Protein AF-A0A9W8B7P6-F1 (afdb_monomer_lite)

Foldseek 3Di:
DDDPDDVPPVVVVVVVVVVVVVVVPCVQPVCPPPDDDDPPCVVPDDDPPDAAWDDWDADVVQQKIKTFGDDPVVCVVCPPVDPPPPPDPSPHTWIWMARNVVRDIDTDDD

Structure (mmCIF, N/CA/C/O backbone):
data_AF-A0A9W8B7P6-F1
#
_entry.id   AF-A0A9W8B7P6-F1
#
loop_
_atom_site.group_PDB
_atom_site.id
_atom_site.type_symbol
_atom_site.label_atom_id
_atom_site.label_alt_id
_atom_site.label_comp_id
_atom_site.label_asym_id
_atom_site.label_entity_id
_atom_site.label_seq_id
_atom_site.pdbx_PDB_ins_code
_atom_site.Cartn_x
_atom_site.Cartn_y
_atom_site.Cartn_z
_atom_site.occupancy
_atom_site.B_iso_or_equiv
_atom_site.auth_seq_id
_atom_site.auth_comp_id
_atom_site.auth_asym_id
_atom_site.auth_atom_id
_atom_site.pdbx_PDB_model_num
ATOM 1 N N . MET A 1 1 ? 36.913 26.913 -54.326 1.00 45.00 1 MET A N 1
ATOM 2 C CA . MET A 1 1 ? 36.289 27.495 -53.116 1.00 45.00 1 MET A CA 1
ATOM 3 C C . MET A 1 1 ? 34.856 26.990 -53.007 1.00 45.00 1 MET A C 1
ATOM 5 O O . MET A 1 1 ? 34.166 27.007 -54.014 1.00 45.00 1 MET A O 1
ATOM 9 N N . GLY A 1 2 ? 34.427 26.541 -51.821 1.00 50.94 2 GLY A N 1
ATOM 10 C CA . GLY A 1 2 ? 33.004 26.365 -51.491 1.00 50.94 2 GLY A CA 1
ATOM 11 C C . GLY A 1 2 ? 32.485 24.926 -51.437 1.00 50.94 2 GLY A C 1
ATOM 12 O O . GLY A 1 2 ? 31.702 24.527 -52.293 1.00 50.94 2 GLY A O 1
ATOM 13 N N . ARG A 1 3 ? 32.861 24.142 -50.414 1.00 51.59 3 ARG A N 1
ATOM 14 C CA . ARG A 1 3 ? 32.121 22.906 -50.089 1.00 51.59 3 ARG A CA 1
ATOM 15 C C . ARG A 1 3 ? 32.265 22.439 -48.638 1.00 51.59 3 ARG A C 1
ATOM 17 O O . ARG A 1 3 ? 32.486 21.265 -48.395 1.00 51.59 3 ARG A O 1
ATOM 24 N N . VAL A 1 4 ? 32.126 23.331 -47.658 1.00 53.59 4 VAL A N 1
ATOM 25 C CA . VAL A 1 4 ? 32.028 22.909 -46.248 1.00 53.59 4 VAL A CA 1
ATOM 26 C C . VAL A 1 4 ? 31.126 23.872 -45.486 1.00 53.59 4 VAL A C 1
ATOM 28 O O . VAL A 1 4 ? 31.633 24.817 -44.902 1.00 53.59 4 VAL A O 1
ATOM 31 N N . THR A 1 5 ? 29.797 23.708 -45.537 1.00 50.81 5 THR A N 1
ATOM 32 C CA . THR A 1 5 ? 28.864 24.340 -44.561 1.00 50.81 5 THR A CA 1
ATOM 33 C C . THR A 1 5 ? 27.407 23.898 -44.765 1.00 50.81 5 THR A C 1
ATOM 35 O O . THR A 1 5 ? 26.498 24.703 -44.904 1.00 50.81 5 THR A O 1
ATOM 38 N N . ARG A 1 6 ? 27.135 22.589 -44.821 1.00 51.19 6 ARG A N 1
ATOM 39 C CA . ARG A 1 6 ? 25.748 22.087 -44.655 1.00 51.19 6 ARG A CA 1
ATOM 40 C C . ARG A 1 6 ? 25.629 20.905 -43.695 1.00 51.19 6 ARG A C 1
ATOM 42 O O . ARG A 1 6 ? 24.566 20.697 -43.132 1.00 51.19 6 ARG A O 1
ATOM 49 N N . VAL A 1 7 ? 26.727 20.193 -43.439 1.00 49.25 7 VAL A N 1
ATOM 50 C CA . VAL A 1 7 ? 26.740 19.000 -42.574 1.00 49.25 7 VAL A CA 1
ATOM 51 C C . VAL A 1 7 ? 26.732 19.345 -41.075 1.00 49.25 7 VAL A C 1
ATOM 53 O O . VAL A 1 7 ? 26.291 18.535 -40.274 1.00 49.25 7 VAL A O 1
ATOM 56 N N . ALA A 1 8 ? 27.146 20.555 -40.682 1.00 53.94 8 ALA A N 1
ATOM 57 C CA . ALA A 1 8 ? 27.286 20.915 -39.266 1.00 53.94 8 ALA A CA 1
ATOM 58 C C . ALA A 1 8 ? 25.982 21.382 -38.587 1.00 53.94 8 ALA A C 1
ATOM 60 O O . ALA A 1 8 ? 25.833 21.230 -37.382 1.00 53.94 8 ALA A O 1
ATOM 61 N N . ILE A 1 9 ? 25.024 21.946 -39.331 1.00 56.19 9 ILE A N 1
ATOM 62 C CA . ILE A 1 9 ? 23.828 22.557 -38.717 1.00 56.19 9 ILE A CA 1
ATOM 63 C C . ILE A 1 9 ? 22.848 21.479 -38.232 1.00 56.19 9 ILE A C 1
ATOM 65 O O . ILE A 1 9 ? 22.304 21.589 -37.137 1.00 56.19 9 ILE A O 1
ATOM 69 N N . GLY A 1 10 ? 22.663 20.408 -39.013 1.00 58.12 10 GLY A N 1
ATOM 70 C CA . GLY A 1 10 ? 21.753 19.315 -38.656 1.00 58.12 10 GLY A CA 1
ATOM 71 C C . GLY A 1 10 ? 22.213 18.520 -37.432 1.00 58.12 10 GLY A C 1
ATOM 72 O O . GLY A 1 10 ? 21.396 18.175 -36.585 1.00 58.12 10 GLY A O 1
ATOM 73 N N . THR A 1 11 ? 23.520 18.279 -37.294 1.00 64.31 11 THR A N 1
ATOM 74 C CA . THR A 1 11 ? 24.098 17.581 -36.135 1.00 64.31 11 THR A CA 1
ATOM 75 C C . THR A 1 11 ? 24.077 18.434 -34.872 1.00 64.31 11 THR A C 1
ATOM 77 O O . THR A 1 11 ? 23.775 17.906 -33.806 1.00 64.31 11 THR A O 1
ATOM 80 N N . ILE A 1 12 ? 24.317 19.746 -34.980 1.00 70.25 12 ILE A N 1
ATOM 81 C CA . ILE A 1 12 ? 24.174 20.668 -33.844 1.00 70.25 12 ILE A CA 1
ATOM 82 C C . ILE A 1 12 ? 22.711 20.735 -33.393 1.00 70.25 12 ILE A C 1
ATOM 84 O O . ILE A 1 12 ? 22.448 20.641 -32.201 1.00 70.25 12 ILE A O 1
ATOM 88 N N . ALA A 1 13 ? 21.750 20.823 -34.318 1.00 70.44 13 ALA A N 1
ATOM 89 C CA . ALA A 1 13 ? 20.328 20.839 -33.971 1.00 70.44 13 ALA A CA 1
ATOM 90 C C . ALA A 1 13 ? 19.876 19.542 -33.276 1.00 70.44 13 ALA A C 1
ATOM 92 O O . ALA A 1 13 ? 19.144 19.601 -32.291 1.00 70.44 13 ALA A O 1
ATOM 93 N N . LEU A 1 14 ? 20.356 18.380 -33.735 1.00 70.19 14 LEU A N 1
ATOM 94 C CA . LEU A 1 14 ? 20.100 17.088 -33.089 1.00 70.19 14 LEU A CA 1
ATOM 95 C C . LEU A 1 14 ? 20.739 16.996 -31.699 1.00 70.19 14 LEU A C 1
ATOM 97 O O . LEU A 1 14 ? 20.087 16.537 -30.769 1.00 70.19 14 LEU A O 1
ATOM 101 N N . ALA A 1 15 ? 21.977 17.468 -31.537 1.00 72.38 15 ALA A N 1
ATOM 102 C CA . ALA A 1 15 ? 22.652 17.488 -30.242 1.00 72.38 15 ALA A CA 1
ATOM 103 C C . ALA A 1 15 ? 21.962 18.438 -29.251 1.00 72.38 15 ALA A C 1
ATOM 105 O O . ALA A 1 15 ? 21.778 18.083 -28.091 1.00 72.38 15 ALA A O 1
ATOM 106 N N . VAL A 1 16 ? 21.522 19.615 -29.708 1.00 71.19 16 VAL A N 1
ATOM 107 C CA . VAL A 1 16 ? 20.759 20.568 -28.891 1.00 71.19 16 VAL A CA 1
ATOM 108 C C . VAL A 1 16 ? 19.396 19.988 -28.518 1.00 71.19 16 VAL A C 1
ATOM 110 O O . VAL A 1 16 ? 19.027 20.058 -27.355 1.00 71.19 16 VAL A O 1
ATOM 113 N N . ALA A 1 17 ? 18.675 19.350 -29.443 1.00 65.62 17 ALA A N 1
ATOM 114 C CA . ALA A 1 17 ? 17.408 18.687 -29.129 1.00 65.62 17 ALA A CA 1
ATOM 115 C C . ALA A 1 17 ? 17.583 17.544 -28.111 1.00 65.62 17 ALA A C 1
ATOM 117 O O . ALA A 1 17 ? 16.776 17.411 -27.193 1.00 65.62 17 ALA A O 1
ATOM 118 N N . PHE A 1 18 ? 18.665 16.764 -28.226 1.00 66.12 18 PHE A N 1
ATOM 119 C CA . PHE A 1 18 ? 18.998 15.699 -27.277 1.00 66.12 18 PHE A CA 1
ATOM 120 C C . PHE A 1 18 ? 19.354 16.256 -25.891 1.00 66.12 18 PHE A C 1
ATOM 122 O O . PHE A 1 18 ? 18.922 15.719 -24.875 1.00 66.12 18 PHE A O 1
ATOM 129 N N . LEU A 1 19 ? 20.095 17.368 -25.840 1.00 60.78 19 LEU A N 1
ATOM 130 C CA . LEU A 1 19 ? 20.426 18.063 -24.594 1.00 60.78 19 LEU A CA 1
ATOM 131 C C . LEU A 1 19 ? 19.187 18.697 -23.948 1.00 60.78 19 LEU A C 1
ATOM 133 O O . LEU A 1 19 ? 19.005 18.560 -22.745 1.00 60.78 19 LEU A O 1
ATOM 137 N N . VAL A 1 20 ? 18.301 19.328 -24.723 1.00 60.09 20 VAL A N 1
ATOM 138 C CA . VAL A 1 20 ? 17.051 19.917 -24.209 1.00 60.09 20 VAL A CA 1
ATOM 139 C C . VAL A 1 20 ? 16.121 18.831 -23.653 1.00 60.09 20 VAL A C 1
ATOM 141 O O . VAL A 1 20 ? 15.575 19.012 -22.569 1.00 60.09 20 VAL A O 1
ATOM 144 N N . GLN A 1 21 ? 16.030 17.659 -24.297 1.00 55.88 21 GLN A N 1
ATOM 145 C CA . GLN A 1 21 ? 15.280 16.517 -23.753 1.00 55.88 21 GLN A CA 1
ATOM 146 C C . GLN A 1 21 ? 15.851 15.973 -22.437 1.00 55.88 21 GLN A C 1
ATOM 148 O O . GLN A 1 21 ? 15.090 15.463 -21.624 1.00 55.88 21 GLN A O 1
ATOM 153 N N . GLN A 1 22 ? 17.160 16.078 -22.193 1.00 54.72 22 GLN A N 1
ATOM 154 C CA . GLN A 1 22 ? 17.760 15.678 -20.911 1.00 54.72 22 GLN A CA 1
ATOM 155 C C . GLN A 1 22 ? 17.475 16.705 -19.797 1.00 54.72 22 GLN A C 1
ATOM 157 O O . GLN A 1 22 ? 17.455 16.350 -18.620 1.00 54.72 22 GLN A O 1
ATOM 162 N N . VAL A 1 23 ? 17.238 17.973 -20.155 1.00 52.84 23 VAL A N 1
ATOM 163 C CA . VAL A 1 23 ? 17.052 19.093 -19.213 1.00 52.84 23 VAL A CA 1
ATOM 164 C C . VAL A 1 23 ? 15.611 19.216 -18.705 1.00 52.84 23 VAL A C 1
ATOM 166 O O . VAL A 1 23 ? 15.407 19.802 -17.649 1.00 52.84 23 VAL A O 1
ATOM 169 N N . GLU A 1 24 ? 14.615 18.629 -19.375 1.00 47.22 24 GLU A N 1
ATOM 170 C CA . GLU A 1 24 ? 13.214 18.619 -18.901 1.00 47.22 24 GLU A CA 1
ATOM 171 C C . GLU A 1 24 ? 12.924 17.558 -17.821 1.00 47.22 24 GLU A C 1
ATOM 173 O O . GLU A 1 24 ? 11.842 17.530 -17.238 1.00 47.22 24 GLU A O 1
ATOM 178 N N . TRP A 1 25 ? 13.920 16.741 -17.466 1.00 48.84 25 TRP A N 1
ATOM 179 C CA . TRP A 1 25 ? 13.804 15.680 -16.465 1.00 48.84 25 TRP A CA 1
ATOM 180 C C . TRP A 1 25 ? 14.492 15.914 -15.105 1.00 48.84 25 TRP A C 1
ATOM 182 O O . TRP A 1 25 ? 14.779 14.924 -14.423 1.00 48.84 25 TRP A O 1
ATOM 192 N N . PRO A 1 26 ? 14.762 17.143 -14.611 1.00 46.66 26 PRO A N 1
ATOM 193 C CA . PRO A 1 26 ? 15.507 17.284 -13.364 1.00 46.66 26 PRO A CA 1
ATOM 194 C C . PRO A 1 26 ? 14.693 16.738 -12.183 1.00 46.66 26 PRO A C 1
ATOM 196 O O . PRO A 1 26 ? 15.242 16.115 -11.283 1.00 46.66 26 PRO A O 1
ATOM 199 N N . GLY A 1 27 ? 13.364 16.877 -12.203 1.00 50.75 27 GLY A N 1
ATOM 200 C CA . GLY A 1 27 ? 12.509 16.452 -11.091 1.00 50.75 27 GLY A CA 1
ATOM 201 C C . GLY A 1 27 ? 12.578 14.953 -10.765 1.00 50.75 27 GLY A C 1
ATOM 202 O O . GLY A 1 27 ? 12.396 14.581 -9.612 1.00 50.75 27 GLY A O 1
ATOM 203 N N . VAL A 1 28 ? 12.884 14.100 -11.750 1.00 52.41 28 VAL A N 1
ATOM 204 C CA . VAL A 1 28 ? 12.932 12.635 -11.577 1.00 52.41 28 VAL A CA 1
ATOM 205 C C . VAL A 1 28 ? 14.294 12.157 -11.053 1.00 52.41 28 VAL A C 1
ATOM 207 O O . VAL A 1 28 ? 14.363 11.128 -10.387 1.00 52.41 28 VAL A O 1
ATOM 210 N N . PHE A 1 29 ? 15.375 12.909 -11.288 1.00 51.72 29 PHE A N 1
ATOM 211 C CA . PHE A 1 29 ? 16.740 12.507 -10.913 1.00 51.72 29 PHE A CA 1
ATOM 212 C C . PHE A 1 29 ? 17.353 13.316 -9.760 1.00 51.72 29 PHE A C 1
ATOM 214 O O . PHE A 1 29 ? 18.323 12.865 -9.153 1.00 51.72 29 PHE A O 1
ATOM 221 N N . LEU A 1 30 ? 16.809 14.487 -9.417 1.00 53.72 30 LEU A N 1
ATOM 222 C CA . LEU A 1 30 ? 17.455 15.410 -8.474 1.00 53.72 30 LEU A CA 1
ATOM 223 C C . LEU A 1 30 ? 17.389 15.005 -6.992 1.00 53.72 30 LEU A C 1
ATOM 225 O O . LEU A 1 30 ? 18.064 15.634 -6.185 1.00 53.72 30 LEU A O 1
ATOM 229 N N . ASN A 1 31 ? 16.640 13.964 -6.619 1.00 53.62 31 ASN A N 1
ATOM 230 C CA . ASN A 1 31 ? 16.520 13.529 -5.218 1.00 53.62 31 ASN A CA 1
ATOM 231 C C . ASN A 1 31 ? 16.968 12.083 -4.961 1.00 53.62 31 ASN A C 1
ATOM 233 O O . ASN A 1 31 ? 16.734 11.553 -3.880 1.00 53.62 31 ASN A O 1
ATOM 237 N N . TYR A 1 32 ? 17.640 11.446 -5.927 1.00 56.34 32 TYR A N 1
ATOM 238 C CA . TYR A 1 32 ? 18.040 10.034 -5.832 1.00 56.34 32 TYR A CA 1
ATOM 239 C C . TYR A 1 32 ? 19.020 9.743 -4.676 1.00 56.34 32 TYR A C 1
ATOM 241 O O . TYR A 1 32 ? 19.058 8.629 -4.168 1.00 56.34 32 TYR A O 1
ATOM 249 N N . ASN A 1 33 ? 19.782 10.750 -4.232 1.00 57.62 33 ASN A N 1
ATOM 250 C CA . ASN A 1 33 ? 20.798 10.621 -3.180 1.00 57.62 33 ASN A CA 1
ATOM 251 C C . ASN A 1 33 ? 20.504 11.460 -1.932 1.00 57.62 33 ASN A C 1
ATOM 253 O O . ASN A 1 33 ? 21.397 11.650 -1.107 1.00 57.62 33 ASN A O 1
ATOM 257 N N . THR A 1 34 ? 19.289 11.987 -1.783 1.00 69.06 34 THR A N 1
ATOM 258 C CA . THR A 1 34 ? 18.921 12.691 -0.554 1.00 69.06 34 THR A CA 1
ATOM 259 C C . THR A 1 34 ? 18.592 11.639 0.501 1.00 69.06 34 THR A C 1
ATOM 261 O O . THR A 1 34 ? 17.602 10.923 0.334 1.00 69.06 34 THR A O 1
ATOM 264 N N . PRO A 1 35 ? 19.409 11.484 1.560 1.00 75.12 35 PRO A N 1
ATOM 265 C CA . PRO A 1 35 ? 19.102 10.522 2.603 1.00 75.12 35 PRO A CA 1
ATOM 266 C C . PRO A 1 35 ? 17.769 10.909 3.239 1.00 75.12 35 PRO A C 1
ATOM 268 O O . PRO A 1 35 ? 17.576 12.055 3.649 1.00 75.12 35 PRO A O 1
ATOM 271 N N . ILE A 1 36 ? 16.839 9.957 3.288 1.00 75.75 36 ILE A N 1
ATOM 272 C CA . ILE A 1 36 ? 15.579 10.138 4.002 1.00 75.75 36 ILE A CA 1
ATOM 273 C C . ILE A 1 36 ? 15.937 10.128 5.493 1.00 75.75 36 ILE A C 1
ATOM 275 O O . ILE A 1 36 ? 16.505 9.135 5.956 1.00 75.75 36 ILE A O 1
ATOM 279 N N . PRO A 1 37 ? 15.690 11.218 6.237 1.00 78.69 37 PRO A N 1
ATOM 280 C CA . PRO A 1 37 ? 15.969 11.237 7.664 1.00 78.69 37 PRO A CA 1
ATOM 281 C C . PRO A 1 37 ? 15.076 10.223 8.386 1.00 78.69 37 PRO A C 1
ATOM 283 O O . PRO A 1 37 ? 13.968 9.921 7.939 1.00 78.69 37 PRO A O 1
ATOM 286 N N . ASP A 1 38 ? 15.573 9.687 9.496 1.00 81.06 38 ASP A N 1
ATOM 287 C CA . ASP A 1 38 ? 14.804 8.770 10.330 1.00 81.06 38 ASP A CA 1
ATOM 288 C C . ASP A 1 38 ? 13.698 9.552 11.055 1.00 81.06 38 ASP A C 1
ATOM 290 O O . ASP A 1 38 ? 13.973 10.388 11.916 1.00 81.06 38 ASP A O 1
ATOM 294 N N . TRP A 1 39 ? 12.446 9.335 10.649 1.00 78.81 39 TRP A N 1
ATOM 295 C CA . TRP A 1 39 ? 11.272 10.042 11.172 1.00 78.81 39 TRP A CA 1
ATOM 296 C C . TRP A 1 39 ? 10.637 9.354 12.389 1.00 78.81 39 TRP A C 1
ATOM 298 O O . TRP A 1 39 ? 9.466 9.605 12.660 1.00 78.81 39 TRP A O 1
ATOM 308 N N . HIS A 1 40 ? 11.376 8.513 13.123 1.00 77.69 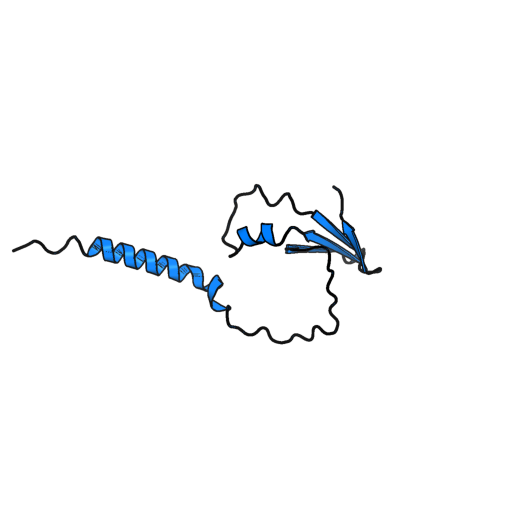40 HIS A N 1
ATOM 309 C CA . HIS A 1 40 ? 10.875 7.832 14.327 1.00 77.69 40 HIS A CA 1
ATOM 310 C C . HIS A 1 40 ? 9.646 6.961 14.034 1.00 77.69 40 HIS A C 1
ATOM 312 O O . HIS A 1 40 ? 8.514 7.231 14.435 1.00 77.69 40 HIS A O 1
ATOM 318 N N . THR A 1 41 ? 9.880 5.892 13.274 1.00 81.19 41 THR A N 1
ATOM 319 C CA . THR A 1 41 ? 8.832 4.951 12.842 1.00 81.19 41 THR A CA 1
ATOM 320 C C . THR A 1 41 ? 8.503 3.882 13.890 1.00 81.19 41 THR A C 1
ATOM 322 O O . THR A 1 41 ? 7.803 2.920 13.580 1.00 81.19 41 THR A O 1
ATOM 325 N N . GLU A 1 42 ? 8.953 4.029 15.145 1.00 86.00 42 GLU A N 1
ATOM 326 C CA . GLU A 1 42 ? 8.835 2.970 16.162 1.00 86.00 42 GLU A CA 1
ATOM 327 C C . GLU A 1 42 ? 7.377 2.681 16.567 1.00 86.00 42 GLU A C 1
ATOM 329 O O . GLU A 1 42 ? 7.080 1.630 17.132 1.00 86.00 42 GLU A O 1
ATOM 334 N N . GLN A 1 43 ? 6.460 3.608 16.275 1.00 84.94 43 GLN A N 1
ATOM 335 C CA . GLN A 1 43 ? 5.020 3.484 16.532 1.00 84.94 43 GLN A CA 1
ATOM 336 C C . GLN A 1 43 ? 4.212 3.127 15.276 1.00 84.94 43 GLN A C 1
ATOM 338 O O . GLN A 1 43 ? 2.985 3.017 15.334 1.00 84.94 43 GLN A O 1
ATOM 343 N N . CYS A 1 44 ? 4.874 2.970 14.130 1.00 85.69 44 CYS A N 1
ATOM 344 C CA . CYS A 1 44 ? 4.220 2.599 12.887 1.00 85.69 44 CYS A CA 1
ATOM 345 C C . CYS A 1 44 ? 4.005 1.085 12.832 1.00 85.69 44 CYS A C 1
ATOM 347 O O . CYS A 1 44 ? 4.858 0.295 13.231 1.00 85.69 44 CYS A O 1
ATOM 349 N N . THR A 1 45 ? 2.862 0.678 12.289 1.00 85.25 45 THR A N 1
ATOM 350 C CA . THR A 1 45 ? 2.586 -0.721 11.959 1.00 85.25 45 THR A CA 1
ATOM 351 C C . THR A 1 45 ? 2.449 -0.848 10.453 1.00 85.25 45 THR A C 1
ATOM 353 O O . THR A 1 45 ? 1.870 0.020 9.795 1.00 85.25 45 THR A O 1
ATOM 356 N N . THR A 1 46 ? 3.020 -1.911 9.896 1.00 85.69 46 THR A N 1
ATOM 357 C CA . THR A 1 46 ? 2.798 -2.274 8.500 1.00 85.69 46 THR A CA 1
ATOM 358 C C . THR A 1 46 ? 1.559 -3.144 8.412 1.00 85.69 46 THR A C 1
ATOM 360 O O . THR A 1 46 ? 1.336 -4.025 9.243 1.00 85.69 46 THR A O 1
ATOM 363 N N . ILE A 1 47 ? 0.742 -2.884 7.399 1.00 85.19 47 ILE A N 1
ATOM 364 C CA . ILE A 1 47 ? -0.368 -3.753 7.040 1.00 85.19 47 ILE A CA 1
ATOM 365 C C . ILE A 1 47 ? 0.100 -4.534 5.815 1.00 85.19 47 ILE A C 1
ATOM 367 O O . ILE A 1 47 ? 0.271 -3.955 4.746 1.00 85.19 47 ILE A O 1
ATOM 371 N N . ASP A 1 48 ? 0.340 -5.834 5.984 1.00 81.12 48 ASP A N 1
ATOM 372 C CA . ASP A 1 48 ? 0.942 -6.670 4.934 1.00 81.12 48 ASP A CA 1
ATOM 373 C C . ASP A 1 48 ? 0.002 -6.900 3.739 1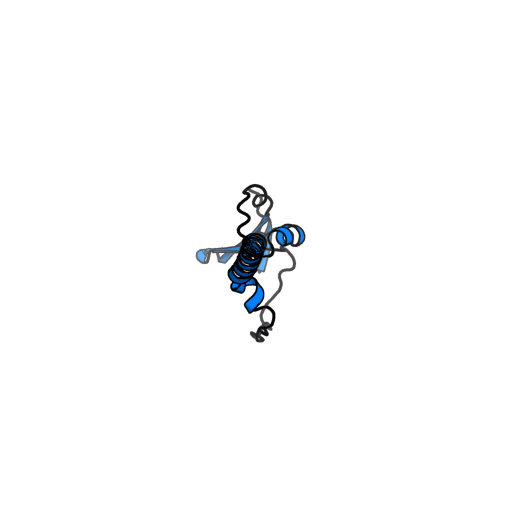.00 81.12 48 ASP A C 1
ATOM 375 O O . ASP A 1 48 ? 0.439 -7.231 2.641 1.00 81.12 48 ASP A O 1
ATOM 379 N N . VAL A 1 49 ? -1.303 -6.700 3.937 1.00 79.75 49 VAL A N 1
ATOM 380 C CA . VAL A 1 49 ? -2.310 -6.711 2.874 1.00 79.75 49 VAL A CA 1
ATOM 381 C C . VAL A 1 49 ? -3.184 -5.475 3.071 1.00 79.75 49 VAL A C 1
ATOM 383 O O . VAL A 1 49 ? -3.888 -5.417 4.079 1.00 79.75 49 VAL A O 1
ATOM 386 N N . PRO A 1 50 ? -3.160 -4.485 2.160 1.00 81.81 50 PRO A N 1
ATOM 387 C CA . PRO A 1 50 ? -2.971 -4.630 0.720 1.00 81.81 50 PRO A CA 1
ATOM 388 C C . PRO A 1 50 ? -1.699 -3.960 0.181 1.00 81.81 50 PRO A C 1
ATOM 390 O O . PRO A 1 50 ? -1.169 -3.015 0.755 1.00 81.81 50 PRO A O 1
ATOM 393 N N . GLU A 1 51 ? -1.235 -4.416 -0.982 1.00 86.94 51 GLU A N 1
ATOM 394 C CA . GLU A 1 51 ? -0.013 -3.904 -1.603 1.00 86.94 51 GLU A CA 1
ATOM 395 C C . GLU A 1 51 ? -0.280 -2.770 -2.602 1.00 86.94 51 GLU A C 1
ATOM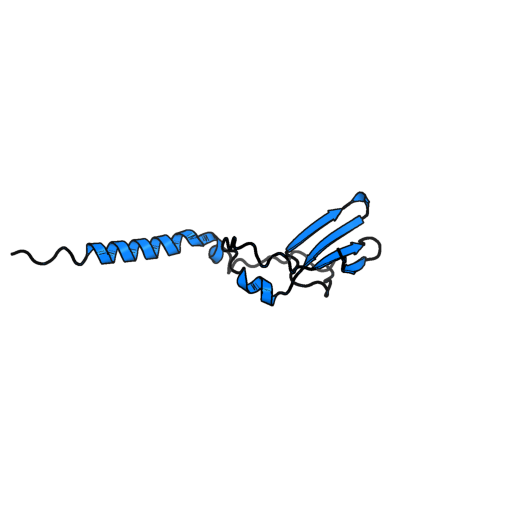 397 O O . GLU A 1 51 ? -1.335 -2.687 -3.238 1.00 86.94 51 GLU A O 1
ATOM 402 N N . ALA A 1 52 ? 0.737 -1.929 -2.817 1.00 85.62 52 ALA A N 1
ATOM 403 C CA . ALA A 1 52 ? 0.752 -0.943 -3.898 1.00 85.62 52 ALA A CA 1
ATOM 404 C C . ALA A 1 52 ? -0.485 -0.016 -3.918 1.00 85.62 52 ALA A C 1
ATOM 406 O O . ALA A 1 52 ? -1.076 0.236 -4.979 1.00 85.62 52 ALA A O 1
ATOM 407 N N . CYS A 1 53 ? -0.866 0.458 -2.730 1.00 86.19 53 CYS A N 1
ATOM 408 C CA . CYS A 1 53 ? -1.919 1.443 -2.519 1.00 86.19 53 CYS A CA 1
ATOM 409 C C . CYS A 1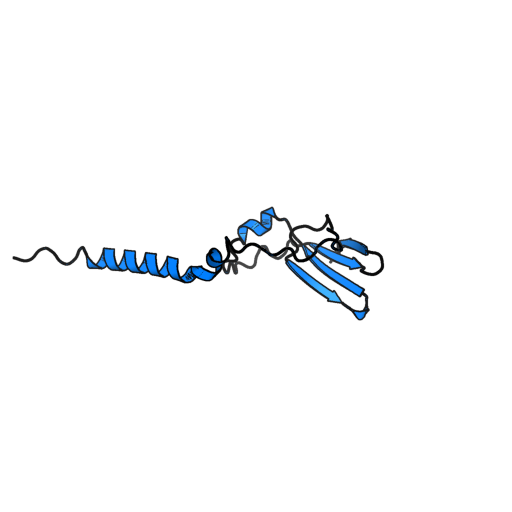 53 ? -1.406 2.844 -2.862 1.00 86.19 53 CYS A C 1
ATOM 411 O O . CYS A 1 53 ? -0.343 3.243 -2.390 1.00 86.19 53 CYS A O 1
ATOM 413 N N . GLU A 1 54 ? -2.142 3.572 -3.696 1.00 79.31 54 GLU A N 1
ATOM 414 C CA . GLU A 1 54 ? -1.748 4.916 -4.141 1.00 79.31 54 GLU A CA 1
ATOM 415 C C . GLU A 1 54 ? -2.699 5.990 -3.610 1.00 79.31 54 GLU A C 1
ATOM 417 O O . GLU A 1 54 ? -2.240 7.000 -3.084 1.00 79.31 54 GLU A O 1
ATOM 422 N N . ASP A 1 55 ? -4.003 5.716 -3.648 1.00 83.06 55 ASP A N 1
ATOM 423 C CA . ASP A 1 55 ? -5.029 6.619 -3.135 1.00 83.06 55 ASP A CA 1
ATOM 424 C C . ASP A 1 55 ? -5.591 6.145 -1.792 1.00 83.06 55 ASP A C 1
ATOM 426 O O . ASP A 1 55 ? -5.862 4.955 -1.584 1.00 83.06 55 ASP A O 1
ATOM 430 N N . LEU A 1 56 ? -5.816 7.112 -0.899 1.00 90.06 56 LEU A N 1
ATOM 431 C CA . LEU A 1 56 ? -6.396 6.932 0.429 1.00 90.06 56 LEU A CA 1
ATOM 432 C C . LEU A 1 56 ? -7.453 8.005 0.688 1.00 90.06 56 LEU A C 1
ATOM 434 O O . LEU A 1 56 ? -7.194 9.198 0.541 1.00 90.06 56 LEU A O 1
ATOM 438 N N . VAL A 1 57 ? -8.625 7.586 1.164 1.00 93.94 57 VAL A N 1
ATOM 439 C CA . VAL A 1 57 ? -9.670 8.484 1.667 1.00 93.94 57 VAL A CA 1
ATOM 440 C C . VAL A 1 57 ? -9.952 8.169 3.130 1.00 93.94 57 VAL A C 1
ATOM 442 O O . VAL A 1 57 ? -10.367 7.063 3.467 1.00 93.94 57 VAL A O 1
ATOM 445 N N . LEU A 1 58 ? -9.761 9.157 4.005 1.00 95.00 58 LEU A N 1
ATOM 446 C CA . LEU A 1 58 ? -10.094 9.060 5.424 1.00 95.00 58 LEU A CA 1
ATOM 447 C C . LEU A 1 58 ? -11.478 9.660 5.681 1.00 95.00 58 LEU A C 1
ATOM 449 O O . LEU A 1 58 ? -11.700 10.855 5.494 1.00 95.00 58 LEU A O 1
ATOM 453 N N . HIS A 1 59 ? -12.395 8.845 6.188 1.00 95.75 59 HIS A N 1
ATOM 454 C CA . HIS A 1 59 ? -13.687 9.288 6.686 1.00 95.75 59 HIS A CA 1
ATOM 455 C C . HIS A 1 59 ? -13.662 9.347 8.218 1.00 95.75 59 HIS A C 1
ATOM 457 O O . HIS A 1 59 ? -13.950 8.374 8.920 1.00 95.75 59 HIS A O 1
ATOM 463 N N . ALA A 1 60 ? -13.304 10.521 8.744 1.00 94.81 60 ALA A N 1
ATOM 464 C CA . ALA A 1 60 ? -13.150 10.747 10.181 1.00 94.81 60 ALA A CA 1
ATOM 465 C C . ALA A 1 60 ? -14.407 10.416 11.019 1.00 94.81 60 ALA A C 1
ATOM 467 O O . ALA A 1 60 ? -14.243 9.771 12.056 1.0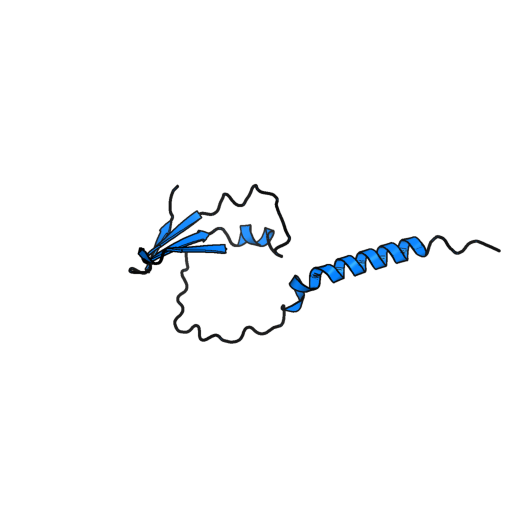0 94.81 60 ALA A O 1
ATOM 468 N N . PRO A 1 61 ? -15.649 10.759 10.604 1.00 96.19 61 PRO A N 1
ATOM 469 C CA . PRO A 1 61 ? -16.837 10.483 11.417 1.00 96.19 61 PRO A CA 1
ATOM 470 C C . PRO A 1 61 ? -17.079 8.994 11.685 1.00 96.19 61 PRO A C 1
ATOM 472 O O . PRO A 1 61 ? -17.476 8.625 12.788 1.00 96.19 61 PRO A O 1
ATOM 475 N N . SER A 1 62 ? -16.825 8.125 10.699 1.00 94.75 62 SER A N 1
ATOM 476 C CA . SER A 1 62 ? -16.941 6.671 10.890 1.00 94.75 62 SER A CA 1
ATOM 477 C C . SER A 1 62 ? -15.647 6.028 11.385 1.00 94.75 62 SER A C 1
ATOM 479 O O . SER A 1 62 ? -15.652 4.833 11.666 1.00 94.75 62 SER A O 1
ATOM 481 N N . GLN A 1 63 ? -14.561 6.801 11.503 1.00 96.62 63 GLN A N 1
ATOM 482 C CA . GLN A 1 63 ? -13.209 6.307 11.769 1.00 96.62 63 GLN A CA 1
ATOM 483 C C . GLN A 1 63 ? -12.826 5.191 10.791 1.00 96.62 63 GLN A C 1
ATOM 485 O O . GLN A 1 63 ? -12.410 4.102 11.177 1.00 96.62 63 GLN A O 1
ATOM 490 N N . SER A 1 64 ? -13.016 5.461 9.501 1.00 95.94 64 SER A N 1
ATOM 491 C CA . SER A 1 64 ? -12.715 4.513 8.431 1.00 95.94 64 SER A CA 1
ATOM 492 C C . SER A 1 64 ? -11.741 5.109 7.433 1.00 95.94 64 SER A C 1
ATOM 494 O O . SER A 1 64 ? -11.839 6.291 7.113 1.00 95.94 64 SER A O 1
ATOM 496 N N . ALA A 1 65 ? -10.847 4.285 6.904 1.00 94.56 65 ALA A N 1
ATOM 497 C CA . ALA A 1 65 ? -10.043 4.613 5.738 1.00 94.56 65 ALA A CA 1
ATOM 498 C C . ALA A 1 65 ? -10.433 3.709 4.566 1.00 94.56 65 ALA A C 1
ATOM 500 O O . ALA A 1 65 ? -10.814 2.554 4.758 1.00 94.56 65 ALA A O 1
ATOM 501 N N . PHE A 1 66 ? -10.354 4.249 3.357 1.00 94.19 66 PHE A N 1
ATOM 502 C CA . PHE A 1 66 ? -10.561 3.517 2.117 1.00 94.19 66 PHE A CA 1
ATOM 503 C C . PHE A 1 66 ? -9.315 3.648 1.259 1.00 94.19 66 PHE A C 1
ATOM 505 O O . PHE A 1 66 ? -8.821 4.761 1.084 1.00 94.19 66 PHE A O 1
ATOM 512 N N . PHE A 1 67 ? -8.822 2.536 0.728 1.00 91.94 67 PHE A N 1
ATOM 513 C CA . PHE A 1 67 ? -7.603 2.506 -0.076 1.00 91.94 67 PHE A CA 1
ATOM 514 C C . PHE A 1 67 ? -7.880 1.901 -1.447 1.00 91.94 67 PHE A C 1
ATOM 516 O O . PHE A 1 67 ? -8.595 0.902 -1.535 1.00 91.94 67 PHE A O 1
ATOM 523 N N . ALA A 1 68 ? -7.278 2.458 -2.497 1.00 89.81 68 ALA A N 1
ATOM 524 C CA . ALA A 1 68 ? -7.242 1.835 -3.817 1.00 89.81 68 ALA A CA 1
ATOM 525 C C . ALA A 1 68 ? -5.889 1.146 -4.020 1.00 89.81 68 ALA A C 1
ATOM 527 O O . ALA A 1 68 ? -4.853 1.804 -4.153 1.00 89.81 68 ALA A O 1
ATOM 528 N N . CYS A 1 69 ? -5.896 -0.187 -4.020 1.00 88.62 69 CYS A N 1
ATOM 529 C CA . CYS A 1 69 ? -4.677 -0.991 -3.997 1.00 88.62 69 CYS A CA 1
ATOM 530 C C . CYS A 1 69 ? -4.599 -1.943 -5.189 1.00 88.62 69 CYS A C 1
ATOM 532 O O . CYS A 1 69 ? -5.609 -2.432 -5.693 1.00 88.62 69 CYS A O 1
ATOM 534 N N . GLY A 1 70 ? -3.381 -2.200 -5.659 1.00 86.81 70 GLY A N 1
ATOM 535 C CA . GLY A 1 70 ? -3.132 -2.953 -6.886 1.00 86.81 70 GLY A CA 1
ATOM 536 C C . GLY A 1 70 ? -2.058 -4.013 -6.693 1.00 86.81 70 GLY A C 1
ATOM 537 O O . GLY A 1 70 ? -1.944 -4.611 -5.632 1.00 86.81 70 GLY A O 1
ATOM 538 N N . SER A 1 71 ? -1.251 -4.248 -7.731 1.00 85.81 71 SER A N 1
ATOM 539 C CA . SER A 1 71 ? -0.036 -5.055 -7.594 1.00 85.81 71 SER A CA 1
ATOM 540 C C . SER A 1 71 ? 1.212 -4.204 -7.836 1.00 85.81 71 SER A C 1
ATOM 542 O O . SER A 1 71 ? 1.219 -3.401 -8.779 1.00 85.81 71 SER A O 1
ATOM 544 N N . PRO A 1 72 ? 2.296 -4.393 -7.058 1.00 84.00 72 PRO A N 1
ATOM 545 C CA . PRO A 1 72 ? 3.552 -3.673 -7.267 1.00 84.00 72 PRO A CA 1
ATOM 546 C C . PRO A 1 72 ? 4.072 -3.825 -8.701 1.00 84.00 72 PRO A C 1
ATOM 548 O O . PRO A 1 72 ? 4.426 -2.842 -9.350 1.00 84.00 72 PRO A O 1
ATOM 551 N N . ALA A 1 73 ? 4.007 -5.044 -9.249 1.00 82.81 73 ALA A N 1
ATOM 552 C CA . ALA A 1 73 ? 4.406 -5.339 -10.624 1.00 82.81 73 ALA A CA 1
ATOM 553 C C . ALA A 1 73 ? 3.572 -4.581 -11.674 1.00 82.81 73 ALA A C 1
ATOM 555 O O . ALA A 1 73 ? 4.107 -4.174 -12.700 1.00 82.81 73 ALA A O 1
ATOM 556 N N . ARG A 1 74 ? 2.271 -4.345 -11.437 1.00 75.25 74 ARG A N 1
ATOM 557 C CA . ARG A 1 74 ? 1.454 -3.496 -12.323 1.00 75.25 74 ARG A CA 1
ATOM 558 C C . ARG A 1 74 ? 1.797 -2.020 -12.174 1.00 75.25 74 ARG A C 1
ATOM 560 O O . ARG A 1 74 ? 1.543 -1.278 -13.118 1.00 75.25 74 ARG A O 1
ATOM 567 N N . ARG A 1 75 ? 2.335 -1.587 -11.029 1.00 74.62 75 ARG A N 1
ATOM 568 C CA . ARG A 1 75 ? 2.708 -0.187 -10.789 1.00 74.62 75 ARG A CA 1
ATOM 569 C C . ARG A 1 75 ? 4.062 0.194 -11.382 1.00 74.62 75 ARG A C 1
ATOM 571 O O . ARG A 1 75 ? 4.231 1.356 -11.734 1.00 74.62 75 ARG A O 1
ATOM 578 N N . THR A 1 76 ? 4.982 -0.751 -11.592 1.00 77.06 76 THR A N 1
ATOM 579 C CA . THR A 1 76 ? 6.291 -0.458 -12.218 1.00 77.06 76 THR A CA 1
ATOM 580 C C . THR A 1 76 ? 6.162 0.142 -13.616 1.00 77.06 76 THR A C 1
ATOM 582 O O . THR A 1 76 ? 6.978 0.972 -14.000 1.00 77.06 76 THR A O 1
ATOM 585 N N . LYS A 1 77 ? 5.105 -0.198 -14.366 1.00 72.75 77 LYS A N 1
ATOM 586 C CA . LYS A 1 77 ? 4.833 0.394 -15.688 1.00 72.75 77 LYS A CA 1
ATOM 587 C C . LYS A 1 77 ? 4.508 1.892 -15.637 1.00 72.75 77 LYS A C 1
ATOM 589 O O . LYS A 1 77 ? 4.544 2.549 -16.671 1.00 72.75 77 LYS A O 1
ATOM 594 N N . TRP A 1 78 ? 4.137 2.401 -14.462 1.00 68.12 78 TRP A N 1
ATOM 595 C CA . TRP A 1 78 ? 3.887 3.816 -14.204 1.00 68.12 78 TRP A CA 1
ATOM 596 C C . TRP A 1 78 ? 5.115 4.512 -13.602 1.00 68.12 78 TRP A C 1
ATOM 598 O O . TRP A 1 78 ? 5.006 5.672 -13.223 1.00 68.12 78 TRP A O 1
ATOM 608 N N . PHE A 1 79 ? 6.259 3.821 -13.486 1.00 65.12 79 PHE A N 1
ATOM 609 C CA . PHE A 1 79 ? 7.516 4.392 -13.014 1.00 65.12 79 PHE A CA 1
ATOM 610 C C . PHE A 1 79 ? 8.497 4.625 -14.184 1.00 65.12 79 PHE A C 1
ATOM 612 O O . PHE A 1 79 ? 8.734 3.698 -14.962 1.00 65.12 79 PHE A O 1
ATOM 619 N N . PRO A 1 80 ? 9.120 5.816 -14.298 1.00 63.94 80 PRO A N 1
ATOM 620 C CA . PRO A 1 80 ? 8.831 7.032 -13.526 1.00 63.94 80 PRO A CA 1
ATOM 621 C C . PRO A 1 80 ? 7.410 7.554 -13.827 1.00 63.94 80 PRO A C 1
ATOM 623 O O . PRO A 1 80 ? 6.869 7.183 -14.869 1.00 63.94 80 PRO A O 1
ATOM 626 N N . PRO A 1 81 ? 6.789 8.373 -12.948 1.00 60.69 81 PRO A N 1
ATOM 627 C CA . PRO A 1 81 ? 5.423 8.890 -13.119 1.00 60.69 81 PRO A CA 1
ATOM 628 C C . PRO A 1 81 ? 5.340 9.834 -14.329 1.00 60.69 81 PRO A C 1
ATOM 630 O O . PRO A 1 81 ? 5.374 11.054 -14.225 1.00 60.69 81 PRO A O 1
ATOM 633 N N . MET A 1 82 ? 5.282 9.239 -15.515 1.00 53.53 82 MET A N 1
ATOM 634 C CA . MET A 1 82 ? 5.515 9.870 -16.810 1.00 53.53 82 MET A CA 1
ATOM 635 C C . MET A 1 82 ? 4.205 10.039 -17.568 1.00 53.53 82 MET A C 1
ATOM 637 O O . MET A 1 82 ? 4.022 9.444 -18.623 1.00 53.53 82 MET A O 1
ATOM 641 N N . GLY A 1 83 ? 3.255 10.797 -17.010 1.00 51.50 83 GLY A N 1
ATOM 642 C CA . GLY A 1 83 ? 2.066 11.282 -17.731 1.00 51.50 83 GLY A CA 1
ATOM 643 C C . GLY A 1 83 ? 1.356 10.251 -18.619 1.00 51.50 83 GLY A C 1
ATOM 644 O O . GLY A 1 83 ? 0.853 10.613 -19.684 1.00 51.50 83 GLY A O 1
ATOM 645 N N . ILE A 1 84 ? 1.350 8.965 -18.237 1.00 55.03 84 ILE A N 1
ATOM 646 C CA . ILE A 1 84 ? 0.833 7.880 -19.075 1.00 55.03 84 ILE A CA 1
ATOM 647 C C . ILE A 1 84 ? -0.695 7.923 -18.974 1.00 55.03 84 ILE A C 1
ATOM 649 O O . ILE A 1 84 ? -1.345 7.137 -18.297 1.00 55.03 84 ILE A O 1
ATOM 653 N N . TYR A 1 85 ? -1.291 8.879 -19.674 1.00 51.31 85 TYR A N 1
ATOM 654 C CA . TYR A 1 85 ? -2.726 9.138 -19.712 1.00 51.31 85 TYR A CA 1
ATOM 655 C C . TYR A 1 85 ? -3.445 8.171 -20.672 1.00 51.31 85 TYR A C 1
ATOM 657 O O . TYR A 1 85 ? -4.327 8.557 -21.434 1.00 51.31 85 TYR A O 1
ATOM 665 N N . LYS A 1 86 ? -3.048 6.889 -20.702 1.00 55.22 86 LYS A N 1
ATOM 666 C CA . LYS A 1 86 ? -3.779 5.849 -21.443 1.00 55.22 86 LYS A CA 1
ATOM 667 C C . LYS A 1 86 ? -4.707 5.116 -20.473 1.00 55.22 86 LYS A C 1
ATOM 669 O O . LYS A 1 86 ? -4.310 4.193 -19.767 1.00 55.22 86 LYS A O 1
ATOM 674 N N . GLN A 1 87 ? -5.957 5.575 -20.462 1.00 53.81 87 GLN A N 1
ATOM 675 C CA . GLN A 1 87 ? -7.030 5.362 -19.478 1.00 53.81 87 GLN A CA 1
ATOM 676 C C . GLN A 1 87 ? -7.560 3.921 -19.268 1.00 53.81 87 GLN A C 1
ATOM 678 O O . GLN A 1 87 ? -8.647 3.758 -18.732 1.00 53.81 87 GLN A O 1
ATOM 683 N N . PHE A 1 88 ? -6.845 2.849 -19.623 1.00 53.97 88 PHE A N 1
ATOM 684 C CA . PHE A 1 88 ? -7.448 1.499 -19.652 1.00 53.97 88 PHE A CA 1
ATOM 685 C C . PHE A 1 88 ? -6.944 0.495 -18.610 1.00 53.97 88 PHE A C 1
ATOM 687 O O . PHE A 1 88 ? -7.359 -0.658 -18.636 1.00 53.97 88 PHE A O 1
ATOM 694 N N . THR A 1 89 ? -6.063 0.881 -17.680 1.00 54.03 89 THR A N 1
ATOM 695 C CA . THR A 1 89 ? -5.547 -0.081 -16.679 1.00 54.03 89 THR A CA 1
ATOM 696 C C . THR A 1 89 ? -5.613 0.376 -15.223 1.00 54.03 89 THR A C 1
ATOM 698 O O . THR A 1 89 ? -5.109 -0.340 -14.355 1.00 54.03 89 THR A O 1
ATOM 701 N N . ALA A 1 90 ? -6.259 1.518 -14.961 1.00 55.12 90 ALA A N 1
ATOM 702 C CA . ALA 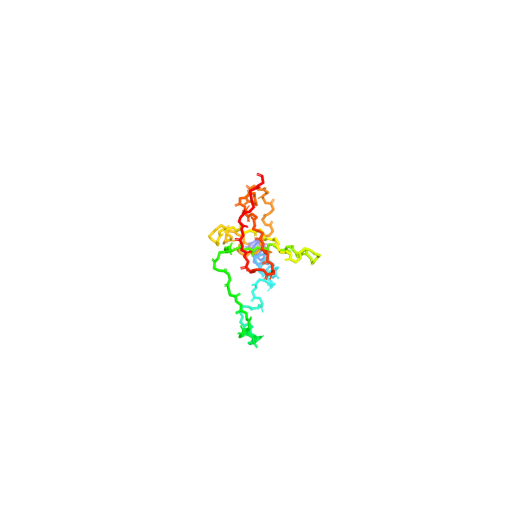A 1 90 ? -6.588 1.987 -13.613 1.00 55.12 90 ALA A CA 1
ATOM 703 C C . ALA A 1 90 ? -7.744 1.183 -12.974 1.00 55.12 90 ALA A C 1
ATOM 705 O O . ALA A 1 90 ? -7.887 1.152 -11.763 1.00 55.12 90 ALA A O 1
ATOM 706 N N . SER A 1 91 ? -8.546 0.473 -13.776 1.00 62.62 91 SER A N 1
ATOM 707 C CA . SER A 1 91 ? -9.792 -0.179 -13.341 1.00 62.62 91 SER A CA 1
ATOM 708 C C . SER A 1 91 ? -9.631 -1.559 -12.684 1.00 62.62 91 SER A C 1
ATOM 710 O O . SER A 1 91 ? -10.610 -2.290 -12.582 1.00 62.62 91 SER A O 1
ATOM 712 N N . GLN A 1 92 ? -8.415 -1.979 -12.331 1.00 75.38 92 GLN A N 1
ATOM 713 C CA . GLN A 1 92 ? -8.163 -3.310 -11.745 1.00 75.38 92 GLN A CA 1
ATOM 714 C C . GLN A 1 92 ? -7.707 -3.227 -10.287 1.00 75.38 92 GLN A C 1
ATOM 716 O O . GLN A 1 92 ? -7.176 -4.199 -9.750 1.00 75.38 92 GLN A O 1
ATOM 721 N N . ASP A 1 93 ? -7.828 -2.055 -9.678 1.00 83.25 93 ASP A N 1
ATOM 722 C CA . ASP A 1 93 ? -7.462 -1.877 -8.286 1.00 83.25 93 ASP A CA 1
ATOM 723 C C . ASP A 1 93 ? -8.625 -2.327 -7.401 1.00 83.25 93 ASP A C 1
ATOM 725 O O . ASP A 1 93 ? -9.798 -2.121 -7.718 1.00 83.25 93 ASP A O 1
ATOM 729 N N . VAL A 1 94 ? -8.284 -3.007 -6.313 1.00 88.94 94 VAL A N 1
ATOM 730 C CA . VAL A 1 94 ? -9.231 -3.473 -5.307 1.00 88.94 94 VAL A CA 1
ATOM 731 C C . VAL A 1 94 ? -9.367 -2.372 -4.268 1.00 88.94 94 VAL A C 1
ATOM 733 O O . VAL A 1 94 ? -8.366 -1.843 -3.776 1.00 88.94 94 VAL A O 1
ATOM 736 N N . ILE A 1 95 ? -10.610 -2.032 -3.936 1.00 91.19 95 ILE A N 1
ATOM 737 C CA . ILE A 1 95 ? -10.896 -1.098 -2.853 1.00 91.19 95 ILE A CA 1
ATOM 738 C C . ILE A 1 95 ? -10.862 -1.862 -1.536 1.00 91.19 95 ILE A C 1
ATOM 740 O O . ILE A 1 95 ? -11.506 -2.900 -1.399 1.00 91.19 95 ILE A O 1
ATOM 744 N N . TYR A 1 96 ? -10.134 -1.339 -0.560 1.00 93.69 96 TYR A N 1
ATOM 745 C CA . TYR A 1 96 ? -10.106 -1.872 0.794 1.00 93.69 96 TYR A CA 1
ATOM 746 C C . TYR A 1 96 ? -10.730 -0.879 1.758 1.00 93.69 96 TYR A C 1
ATOM 748 O O . TYR A 1 96 ? -10.478 0.319 1.665 1.00 93.69 96 TYR A O 1
ATOM 756 N N . HIS A 1 97 ? -11.524 -1.386 2.693 1.00 94.56 97 HIS A N 1
ATOM 757 C CA . HIS A 1 97 ? -12.020 -0.655 3.849 1.00 94.56 97 HIS A CA 1
ATOM 758 C C . HIS A 1 97 ? -11.199 -1.047 5.069 1.00 94.56 97 HIS A C 1
ATOM 760 O O . HIS A 1 97 ? -10.999 -2.231 5.340 1.00 94.56 97 HIS A O 1
ATOM 766 N N . TYR A 1 98 ? -10.738 -0.042 5.800 1.00 94.44 98 TYR A N 1
ATOM 767 C CA . TYR A 1 98 ? -10.024 -0.198 7.052 1.00 94.44 98 TYR A CA 1
ATOM 768 C C . TYR A 1 98 ? -10.777 0.485 8.177 1.00 94.44 98 TYR A C 1
ATOM 770 O O . TYR A 1 98 ? -10.998 1.700 8.159 1.00 94.44 98 TYR A O 1
ATOM 778 N N . ASP A 1 99 ? -11.172 -0.317 9.156 1.00 94.38 99 ASP A N 1
ATOM 779 C CA . ASP A 1 99 ? -11.779 0.152 10.388 1.00 94.38 99 ASP A CA 1
ATOM 780 C C . ASP A 1 99 ? -10.674 0.482 11.395 1.00 94.38 99 ASP A C 1
ATOM 782 O O . ASP A 1 99 ? -9.982 -0.399 11.908 1.00 94.38 99 ASP A O 1
ATOM 786 N N . ILE A 1 100 ? -10.524 1.772 11.689 1.00 93.00 100 ILE A N 1
ATOM 787 C CA . ILE A 1 100 ? -9.464 2.292 12.556 1.00 93.00 100 ILE A CA 1
ATOM 788 C C . ILE A 1 100 ? -9.713 1.910 14.022 1.00 93.00 100 ILE A C 1
ATOM 790 O O . ILE A 1 100 ? -8.770 1.841 14.804 1.00 93.00 100 ILE A O 1
ATOM 794 N N . LYS A 1 101 ? -10.963 1.638 14.417 1.00 92.75 101 LYS A N 1
ATOM 795 C CA . LYS A 1 101 ? -11.302 1.298 15.808 1.00 92.75 101 LYS A CA 1
ATOM 796 C C . LYS A 1 101 ? -10.816 -0.091 16.181 1.00 92.75 101 LYS A C 1
ATOM 798 O O . LYS A 1 101 ? -10.351 -0.301 17.297 1.00 92.75 101 LYS A O 1
ATOM 803 N N . VAL A 1 102 ? -10.986 -1.035 15.261 1.00 93.56 102 VAL A N 1
ATOM 804 C CA . VAL A 1 102 ? -10.677 -2.455 15.482 1.00 93.56 102 VAL A CA 1
ATOM 805 C C . VAL A 1 102 ? -9.435 -2.916 14.724 1.00 93.56 102 VAL A C 1
ATOM 807 O O . VAL A 1 102 ? -9.054 -4.075 14.849 1.00 93.56 102 VAL A O 1
ATOM 810 N N . LEU A 1 103 ? -8.802 -2.012 13.967 1.00 91.25 103 LEU A N 1
ATOM 811 C CA . LEU A 1 103 ? -7.611 -2.263 13.152 1.00 91.25 103 LEU A CA 1
ATOM 812 C C . LEU A 1 103 ? -7.821 -3.436 12.184 1.00 91.25 103 LEU A C 1
ATOM 814 O O . LEU A 1 103 ? -6.956 -4.293 12.012 1.00 91.25 103 LEU A O 1
ATOM 818 N N . ALA A 1 104 ? -9.006 -3.486 11.571 1.00 92.00 104 ALA A N 1
ATOM 819 C CA . ALA A 1 104 ? -9.404 -4.557 10.669 1.00 92.00 104 ALA A CA 1
ATOM 820 C C . ALA A 1 104 ? -9.497 -4.043 9.238 1.00 92.00 104 ALA A C 1
ATOM 822 O O . ALA A 1 104 ? -10.025 -2.958 8.991 1.00 92.00 104 ALA A O 1
ATOM 823 N N . ILE A 1 105 ? -9.025 -4.856 8.295 1.00 92.88 105 ILE A N 1
ATOM 824 C CA . ILE A 1 105 ? -9.091 -4.556 6.872 1.00 92.88 105 ILE A CA 1
ATOM 825 C C . ILE A 1 105 ? -9.960 -5.568 6.134 1.00 92.88 105 ILE A C 1
ATOM 827 O O . ILE A 1 105 ? -9.903 -6.769 6.394 1.00 92.88 105 ILE A O 1
ATOM 831 N N . THR A 1 106 ? -10.765 -5.078 5.197 1.00 94.56 106 THR A N 1
ATOM 832 C CA . THR A 1 106 ? -11.627 -5.904 4.352 1.00 94.56 106 THR A CA 1
ATOM 833 C C . THR A 1 106 ? -11.614 -5.403 2.915 1.00 94.56 106 THR A C 1
ATOM 835 O O . THR A 1 106 ? -11.572 -4.201 2.662 1.00 94.56 106 THR A O 1
ATOM 838 N N . ALA A 1 107 ? -11.629 -6.327 1.955 1.00 92.94 107 ALA A N 1
ATOM 839 C CA . ALA A 1 107 ? -11.823 -5.977 0.554 1.00 92.94 107 ALA A CA 1
ATOM 840 C C . ALA A 1 107 ? -13.296 -5.613 0.322 1.00 92.94 107 ALA A C 1
ATOM 842 O O . ALA A 1 107 ? -14.196 -6.365 0.703 1.00 92.94 107 ALA A O 1
ATOM 843 N N . VAL A 1 108 ? -13.536 -4.473 -0.317 1.00 90.38 108 VAL A N 1
ATOM 844 C CA . VAL A 1 108 ? -14.869 -4.006 -0.695 1.00 90.38 108 VAL A CA 1
ATOM 845 C C . VAL A 1 108 ? -15.200 -4.567 -2.073 1.00 90.38 108 VAL A C 1
ATOM 847 O O . VAL A 1 108 ? -14.471 -4.345 -3.040 1.00 90.38 108 VAL A O 1
ATOM 850 N N . GLN A 1 109 ? -16.308 -5.296 -2.163 1.00 78.88 109 GLN A N 1
ATOM 851 C CA . GLN A 1 109 ? -16.896 -5.704 -3.436 1.00 78.88 109 GLN A CA 1
ATOM 852 C C . GLN A 1 109 ? -17.907 -4.633 -3.856 1.00 78.88 109 GLN A C 1
ATOM 854 O O . GLN A 1 109 ? -18.798 -4.301 -3.073 1.00 78.88 109 GLN A O 1
ATOM 859 N N . LEU A 1 110 ? -17.720 -4.067 -5.051 1.00 63.59 110 LEU A N 1
ATOM 860 C CA . LEU A 1 110 ? -18.642 -3.111 -5.674 1.00 63.59 110 LEU A CA 1
ATOM 861 C C . LEU A 1 110 ? -19.688 -3.832 -6.527 1.00 63.59 110 LEU A C 1
ATOM 863 O O . LEU A 1 110 ? -19.322 -4.853 -7.154 1.00 63.59 110 LEU A O 1
#

Secondary structure (DSSP, 8-state):
----SSHHHHHHHHHHHHHHHHHT-HHHHTTTT-PPP---GGG-----SS-SEEEEEEETTTTEEEEEE--HHHHGGG-S------TTSGGGPEEEEEETTTTEEEEEP-

pLDDT: mean 73.77, std 16.29, range [45.0, 96.62]

Organism: NCBI:txid2761393

Radius of gyration: 23.83 Å; chains: 1; bounding box: 55×34×70 Å

Sequence (110 aa):
MGRVTRVAIGTIALAVAFLVQQVEWPGVFLNYNTPIPDWHTEQCTTIDVPEACEDLVLHAPSQSAFFACGSPARRTKWFPPMGIYKQFTASQDVIYHYDIKVLAITAVQL